Protein AF-A0A957XXS0-F1 (afdb_monomer_lite)

Secondary structure (DSSP, 8-state):
-PPPHHHHHHHHHHHTS---EEEE----SSSEEEEEEETTEEEEEEEESSPPPPPTTPPPHHHHHHHHHHHHHHT-SS--PPEEEEE--BTTBPEEEEEEPPPP----HHHHHHHHHHHHHHHTS--SSBS-SS-EEETTEEE----BS-HHHHHIIIIIIHHHHHHHHTT--

Structure (mmCIF, N/CA/C/O backbone):
data_AF-A0A957XXS0-F1
#
_entry.id   AF-A0A957XXS0-F1
#
loop_
_atom_site.group_PDB
_atom_site.id
_atom_site.type_symbol
_atom_site.label_atom_id
_atom_site.label_alt_id
_atom_site.label_comp_id
_atom_site.label_asym_id
_atom_site.label_entity_id
_atom_site.label_seq_id
_atom_site.pdbx_PDB_ins_code
_atom_site.Cartn_x
_atom_site.Cartn_y
_atom_site.Cartn_z
_atom_site.occupancy
_atom_site.B_iso_or_equiv
_atom_site.auth_seq_id
_atom_site.auth_comp_id
_atom_site.auth_asym_id
_atom_site.auth_atom_id
_atom_site.pdbx_PDB_model_num
ATOM 1 N N . MET A 1 1 ? -0.476 4.913 24.996 1.00 54.91 1 MET A N 1
ATOM 2 C CA . MET A 1 1 ? 0.118 5.938 24.110 1.00 54.91 1 MET A CA 1
ATOM 3 C C . MET A 1 1 ? -1.001 6.465 23.231 1.00 54.91 1 MET A C 1
ATOM 5 O O . MET A 1 1 ? -1.765 5.651 22.728 1.00 54.91 1 MET A O 1
ATOM 9 N N . THR A 1 2 ? -1.175 7.778 23.143 1.00 74.38 2 THR A N 1
ATOM 10 C CA . THR A 1 2 ? -2.277 8.415 22.406 1.00 74.38 2 THR A CA 1
ATOM 11 C C . THR A 1 2 ? -1.856 8.735 20.975 1.00 74.38 2 THR A C 1
ATOM 13 O O . THR A 1 2 ? -0.671 8.936 20.709 1.00 74.38 2 THR A O 1
ATOM 16 N N . LEU A 1 3 ? -2.818 8.781 20.051 1.00 86.56 3 LEU A N 1
ATOM 17 C CA . LEU A 1 3 ? -2.579 9.309 18.706 1.00 86.56 3 LEU A CA 1
ATOM 18 C C . LEU A 1 3 ? -2.082 10.764 18.802 1.00 86.56 3 LEU A C 1
ATOM 20 O O . LEU A 1 3 ? -2.476 11.473 19.736 1.00 86.56 3 LEU A O 1
ATOM 24 N N . PRO A 1 4 ? -1.263 11.243 17.849 1.00 88.25 4 PRO A N 1
ATOM 25 C CA . PRO A 1 4 ? -1.001 12.671 17.700 1.00 88.25 4 PRO A CA 1
ATOM 26 C C . PRO A 1 4 ? -2.320 13.455 17.650 1.00 88.25 4 PRO A C 1
ATOM 28 O O . PRO A 1 4 ? -3.270 13.021 16.998 1.00 88.25 4 PRO A O 1
ATOM 31 N N . SER A 1 5 ? -2.397 14.607 18.320 1.00 80.81 5 SER A N 1
ATOM 32 C CA . SER A 1 5 ? -3.653 15.366 18.451 1.00 80.81 5 SER A CA 1
ATOM 33 C C . SER A 1 5 ? -4.249 15.770 17.099 1.00 80.81 5 SER A C 1
ATOM 35 O O . SER A 1 5 ? -5.455 15.643 16.903 1.00 80.81 5 SER A O 1
ATOM 37 N N . GLY A 1 6 ? -3.409 16.171 16.138 1.00 92.44 6 GLY A N 1
ATOM 38 C CA . GLY A 1 6 ? -3.853 16.453 14.771 1.00 92.44 6 GLY A CA 1
ATOM 39 C C . GLY A 1 6 ? -4.377 15.215 14.035 1.00 92.44 6 GLY A C 1
ATOM 40 O O . GLY A 1 6 ? -5.348 15.321 13.290 1.00 92.44 6 GLY A O 1
ATOM 41 N N . LEU A 1 7 ? -3.800 14.036 14.299 1.00 95.19 7 LEU A N 1
ATOM 42 C CA . LEU A 1 7 ? -4.247 12.780 13.693 1.00 95.19 7 LEU A CA 1
ATOM 43 C C . LEU A 1 7 ? -5.621 12.358 14.220 1.00 95.19 7 LEU A C 1
ATOM 45 O O . LEU A 1 7 ? -6.462 11.922 13.444 1.00 95.19 7 LEU A O 1
ATOM 49 N N . ALA A 1 8 ? -5.868 12.495 15.526 1.00 94.56 8 ALA A N 1
ATOM 50 C CA . ALA A 1 8 ? -7.156 12.129 16.116 1.00 94.56 8 ALA A CA 1
ATOM 51 C C . ALA A 1 8 ? -8.318 12.927 15.494 1.00 94.56 8 ALA A C 1
ATOM 53 O O . ALA A 1 8 ? -9.322 12.331 15.112 1.00 94.56 8 ALA A O 1
ATOM 54 N N . ALA A 1 9 ? -8.143 14.242 15.316 1.00 94.50 9 ALA A N 1
ATOM 55 C CA . ALA A 1 9 ? -9.133 15.101 14.664 1.00 94.50 9 ALA A CA 1
ATOM 56 C C . ALA A 1 9 ? -9.325 14.751 13.177 1.00 94.50 9 ALA A C 1
ATOM 58 O O . ALA A 1 9 ? -10.452 14.699 12.690 1.00 94.50 9 ALA A O 1
ATOM 59 N N . ALA A 1 10 ? -8.234 14.465 12.456 1.00 95.69 10 ALA A N 1
ATOM 60 C CA . ALA A 1 10 ? -8.309 14.041 11.059 1.00 95.69 10 ALA A CA 1
ATOM 61 C C . ALA A 1 10 ? -9.075 12.717 10.894 1.00 95.69 10 ALA A C 1
ATOM 63 O O . ALA A 1 10 ? -9.900 12.584 9.991 1.00 95.69 10 ALA A O 1
ATOM 64 N N . LEU A 1 11 ? -8.846 11.757 11.793 1.00 95.75 11 LEU A N 1
ATOM 65 C CA . LEU A 1 11 ? -9.573 10.490 11.808 1.00 95.75 11 LEU A CA 1
ATOM 66 C C . LEU A 1 11 ? -11.041 10.669 12.182 1.00 95.75 11 LEU A C 1
ATOM 68 O O . LEU A 1 11 ? -11.880 10.009 11.587 1.00 95.75 11 LEU A O 1
ATOM 72 N N . GLU A 1 12 ? -11.372 11.551 13.124 1.00 95.19 12 GLU A N 1
ATOM 73 C CA . GLU A 1 12 ? -12.768 11.826 13.469 1.00 95.19 12 GLU A CA 1
ATOM 74 C C . GLU A 1 12 ? -13.549 12.376 12.271 1.00 95.19 12 GLU A C 1
ATOM 76 O O . GLU A 1 12 ? -14.641 11.891 11.977 1.00 95.19 12 GLU A O 1
ATOM 81 N N . MET A 1 13 ? -12.959 13.316 11.524 1.00 94.56 13 MET A N 1
ATOM 82 C CA . MET A 1 13 ? -13.555 13.823 10.285 1.00 94.56 13 MET A CA 1
ATOM 83 C C . MET A 1 13 ? -13.705 12.728 9.222 1.00 94.56 13 MET A C 1
ATOM 85 O O . MET A 1 13 ? -14.734 12.665 8.556 1.00 94.56 13 MET A O 1
ATOM 89 N N . LEU A 1 14 ? -12.696 11.862 9.065 1.00 95.31 14 LEU A N 1
ATOM 90 C CA . LEU A 1 14 ? -12.704 10.797 8.058 1.00 95.31 14 LEU A CA 1
ATOM 91 C C . LEU A 1 14 ? -13.690 9.666 8.389 1.00 95.31 14 LEU A C 1
ATOM 93 O O . LEU A 1 14 ? -14.368 9.157 7.502 1.00 95.31 14 LEU A O 1
ATOM 97 N N . LEU A 1 15 ? -13.747 9.249 9.654 1.00 93.94 15 LEU A N 1
ATOM 98 C CA . LEU A 1 15 ? -14.560 8.123 10.124 1.00 93.94 15 LEU A CA 1
ATOM 99 C C . LEU A 1 15 ? -15.983 8.550 10.518 1.00 93.94 15 LEU A C 1
ATOM 101 O O . LEU A 1 15 ? -16.830 7.696 10.771 1.00 93.94 15 LEU A O 1
ATOM 105 N N . GLY A 1 16 ? -16.249 9.858 10.605 1.00 94.31 16 GLY A N 1
ATOM 106 C CA . GLY A 1 16 ? -17.522 10.417 11.068 1.00 94.31 16 GLY A CA 1
ATOM 107 C C . GLY A 1 16 ? -17.774 10.238 12.570 1.00 94.31 16 GLY A C 1
ATOM 108 O O . GLY A 1 16 ? -18.888 10.473 13.037 1.00 94.31 16 GLY A O 1
ATOM 109 N N . ALA A 1 17 ? -16.770 9.789 13.325 1.00 93.19 17 ALA A N 1
ATOM 110 C CA . ALA A 1 17 ? -16.840 9.582 14.764 1.00 93.19 17 ALA A CA 1
ATOM 111 C C . ALA A 1 17 ? -15.437 9.546 15.389 1.00 93.19 17 ALA A C 1
ATOM 113 O O . ALA A 1 17 ? -14.492 9.073 14.750 1.00 93.19 17 ALA A O 1
ATOM 114 N N . PRO A 1 18 ? -15.289 9.969 16.656 1.00 93.88 18 PRO A N 1
ATOM 115 C CA . PRO A 1 18 ? -13.995 9.969 17.316 1.00 93.88 18 PRO A CA 1
ATOM 116 C C . PRO A 1 18 ? -13.483 8.538 17.560 1.00 93.88 18 PRO A C 1
ATOM 118 O O . PRO A 1 18 ? -14.273 7.642 17.900 1.00 93.88 18 PRO A O 1
ATOM 121 N N . PRO A 1 19 ? -12.159 8.312 17.457 1.00 95.00 19 PRO A N 1
ATOM 122 C CA . PRO A 1 19 ? -11.521 7.091 17.938 1.00 95.00 19 PRO A CA 1
ATOM 123 C C . PRO A 1 19 ? -11.865 6.810 19.409 1.00 95.00 19 PRO A C 1
ATOM 125 O O . PRO A 1 19 ? -11.703 7.674 20.269 1.00 95.00 19 PRO A O 1
ATOM 128 N N . ARG A 1 20 ? -12.312 5.589 19.711 1.00 94.62 20 ARG A N 1
ATOM 129 C CA . ARG A 1 20 ? -12.683 5.125 21.060 1.00 94.62 20 ARG A CA 1
ATOM 130 C C . ARG A 1 20 ? -11.571 4.329 21.727 1.00 94.62 20 ARG A C 1
ATOM 132 O O . ARG A 1 20 ? -11.280 4.538 22.900 1.00 94.62 20 ARG A O 1
ATOM 139 N N . GLN A 1 21 ? -10.950 3.423 20.976 1.00 94.81 21 GLN A N 1
ATOM 140 C CA . GLN A 1 21 ? -9.838 2.605 21.448 1.00 94.81 21 GLN A CA 1
ATOM 141 C C . GLN A 1 21 ? -8.712 2.631 20.425 1.00 94.81 21 GLN A C 1
ATOM 143 O O . GLN A 1 21 ? -8.942 2.510 19.224 1.00 94.81 21 GLN A O 1
ATOM 148 N N . VAL A 1 22 ? -7.485 2.790 20.917 1.00 95.56 22 VAL A N 1
ATOM 149 C CA . VAL A 1 22 ? -6.276 2.821 20.098 1.00 95.56 22 VAL A CA 1
ATOM 150 C C . VAL A 1 22 ? -5.281 1.840 20.690 1.00 95.56 22 VAL A C 1
ATOM 152 O O . VAL A 1 22 ? -4.859 1.981 21.839 1.00 95.56 22 VAL A O 1
ATOM 155 N N . GLN A 1 23 ? -4.889 0.857 19.892 1.00 95.25 23 GLN A N 1
ATOM 156 C CA . GLN A 1 23 ? -3.864 -0.111 20.242 1.00 95.25 23 GLN A CA 1
ATOM 157 C C . GLN A 1 23 ? -2.757 -0.044 19.199 1.00 95.25 23 GLN A C 1
ATOM 159 O O . GLN A 1 23 ? -2.993 -0.331 18.029 1.00 95.25 23 GLN A O 1
ATOM 164 N N . LEU A 1 24 ? -1.545 0.325 19.617 1.00 93.44 24 LEU A N 1
ATOM 165 C CA . LEU A 1 24 ? -0.384 0.241 18.735 1.00 93.44 24 LEU A CA 1
ATOM 166 C C . LEU A 1 24 ? -0.170 -1.211 18.316 1.00 93.44 24 LEU A C 1
ATOM 168 O O . LEU A 1 24 ? -0.233 -2.119 19.146 1.00 93.44 24 LEU A O 1
ATOM 172 N N . VAL A 1 25 ? 0.096 -1.410 17.033 1.00 92.31 25 VAL A N 1
ATOM 173 C CA . VAL A 1 25 ? 0.425 -2.717 16.472 1.00 92.31 25 VAL A CA 1
ATOM 174 C C . VAL A 1 25 ? 1.825 -2.652 15.883 1.00 92.31 25 VAL A C 1
ATOM 176 O O . VAL A 1 25 ? 2.219 -1.643 15.297 1.00 92.31 25 VAL A O 1
ATOM 179 N N . SER A 1 26 ? 2.602 -3.717 16.067 1.00 78.19 26 SER A N 1
ATOM 180 C CA . SER A 1 26 ? 3.865 -3.858 15.349 1.00 78.19 26 SER A CA 1
ATOM 181 C C . SER A 1 26 ? 3.560 -4.115 13.874 1.00 78.19 26 SER A C 1
ATOM 183 O O . SER A 1 26 ? 2.636 -4.862 13.549 1.00 78.19 26 SER A O 1
ATOM 185 N N . GLY A 1 27 ? 4.301 -3.478 12.965 1.00 57.94 27 GLY A N 1
ATOM 186 C CA . GLY A 1 27 ? 4.041 -3.688 11.538 1.00 57.94 27 GLY A CA 1
ATOM 187 C C . GLY A 1 27 ? 4.737 -2.767 10.541 1.00 57.94 27 GLY A C 1
ATOM 188 O O . GLY A 1 27 ? 4.454 -2.881 9.353 1.00 57.94 27 GLY A O 1
ATOM 189 N N . GLY A 1 28 ? 5.625 -1.865 10.964 1.00 61.66 28 GLY A N 1
ATOM 190 C CA . GLY A 1 28 ? 6.364 -1.020 10.028 1.00 61.66 28 GLY A CA 1
ATOM 191 C C . GLY A 1 28 ? 7.767 -0.699 10.518 1.00 61.66 28 GLY A C 1
ATOM 192 O O . GLY A 1 28 ? 7.940 -0.317 11.670 1.00 61.66 28 GLY A O 1
ATOM 193 N N . ASP A 1 29 ? 8.746 -0.806 9.619 1.00 68.94 29 ASP A N 1
ATOM 194 C CA . ASP A 1 29 ? 10.120 -0.334 9.856 1.00 68.94 29 ASP A CA 1
ATOM 195 C C . ASP A 1 29 ? 10.220 1.201 9.772 1.00 68.94 29 ASP A C 1
ATOM 197 O O . ASP A 1 29 ? 11.162 1.800 10.282 1.00 68.94 29 ASP A O 1
ATOM 201 N N . ILE A 1 30 ? 9.238 1.843 9.122 1.00 81.00 30 ILE A N 1
ATOM 202 C CA . ILE A 1 30 ? 9.235 3.285 8.812 1.00 81.00 30 ILE A CA 1
ATOM 203 C C . ILE A 1 30 ? 8.019 4.042 9.365 1.00 81.00 30 ILE A C 1
ATOM 205 O O . ILE A 1 30 ? 8.137 5.199 9.753 1.00 81.00 30 ILE A O 1
ATOM 209 N N . SER A 1 31 ? 6.844 3.411 9.426 1.00 89.69 31 SER A N 1
ATOM 210 C CA . SER A 1 31 ? 5.596 4.048 9.866 1.00 89.69 31 SER A CA 1
ATOM 211 C C . SER A 1 31 ? 5.126 3.475 11.192 1.00 89.69 31 SER A C 1
ATOM 213 O O . SER A 1 31 ? 5.269 2.281 11.450 1.00 89.69 31 SER A O 1
ATOM 215 N N . GLN A 1 32 ? 4.487 4.320 11.996 1.00 93.44 32 GLN A N 1
ATOM 216 C CA . GLN A 1 32 ? 3.721 3.867 13.152 1.00 93.44 32 GLN A CA 1
ATOM 217 C C . GLN A 1 32 ? 2.374 3.318 12.677 1.00 93.44 32 GLN A C 1
ATOM 219 O O . GLN A 1 32 ? 1.832 3.779 11.669 1.00 93.44 32 GLN A O 1
ATOM 224 N N . ALA A 1 33 ? 1.846 2.329 13.395 1.00 94.75 33 ALA A N 1
ATOM 225 C CA . ALA A 1 33 ? 0.574 1.698 13.078 1.00 94.75 33 ALA A CA 1
ATOM 226 C C . ALA A 1 33 ? -0.243 1.432 14.346 1.00 94.75 33 ALA A C 1
ATOM 228 O O . ALA A 1 33 ? 0.299 1.087 15.400 1.00 94.75 33 ALA A O 1
ATOM 229 N N . ALA A 1 34 ? -1.562 1.568 14.236 1.00 95.56 34 ALA A N 1
ATOM 230 C CA . ALA A 1 34 ? -2.499 1.258 15.301 1.00 95.56 34 ALA A CA 1
ATOM 231 C C . ALA A 1 34 ? -3.764 0.588 14.770 1.00 95.56 34 ALA A C 1
ATOM 233 O O . ALA A 1 34 ? -4.290 0.955 13.719 1.00 95.56 34 ALA A O 1
ATOM 234 N N . ARG A 1 35 ? -4.288 -0.344 15.563 1.00 96.44 35 ARG A N 1
ATOM 235 C CA . ARG A 1 35 ? -5.683 -0.765 15.515 1.00 96.44 35 ARG A CA 1
ATOM 236 C C . ARG A 1 35 ? -6.517 0.310 16.206 1.00 96.44 35 ARG A C 1
ATOM 238 O O . ARG A 1 35 ? -6.300 0.600 17.384 1.00 96.44 35 ARG A O 1
ATOM 245 N N . VAL A 1 36 ? -7.440 0.908 15.467 1.00 96.75 36 VAL A N 1
ATOM 246 C CA . VAL A 1 36 ? -8.318 1.977 15.939 1.00 96.75 36 VAL A CA 1
ATOM 247 C C . VAL A 1 36 ? -9.760 1.504 15.867 1.00 96.75 36 VAL A C 1
ATOM 249 O O . VAL A 1 36 ? -10.240 1.125 14.804 1.00 96.75 36 VAL A O 1
ATOM 252 N N . GLU A 1 37 ? -10.461 1.539 16.992 1.00 96.88 37 GLU A N 1
ATOM 253 C CA . GLU A 1 37 ? -11.906 1.326 17.036 1.00 96.88 37 GLU A CA 1
ATOM 254 C C . GLU A 1 37 ? -12.622 2.672 17.066 1.00 96.88 37 GLU A C 1
ATOM 256 O O . GLU A 1 37 ? -12.284 3.536 17.876 1.00 96.88 37 GLU A O 1
ATOM 261 N N . ALA A 1 38 ? -13.634 2.840 16.221 1.00 95.12 38 ALA A N 1
ATOM 262 C CA . ALA A 1 38 ? -14.542 3.984 16.240 1.00 95.12 38 ALA A CA 1
ATOM 263 C C . ALA A 1 38 ? -15.981 3.504 15.991 1.00 95.12 38 ALA A C 1
ATOM 265 O O . ALA A 1 38 ? -16.232 2.307 15.819 1.00 95.12 38 ALA A O 1
ATOM 266 N N . ALA A 1 39 ? -16.959 4.415 15.992 1.00 92.94 39 ALA A N 1
ATOM 267 C CA . ALA A 1 39 ? -18.286 4.027 15.519 1.00 92.94 39 ALA A CA 1
ATOM 268 C C . ALA A 1 39 ? -18.190 3.566 14.054 1.00 92.94 39 ALA A C 1
ATOM 270 O O . ALA A 1 39 ? -17.522 4.201 13.246 1.00 92.94 39 ALA A O 1
ATOM 271 N N . GLY A 1 40 ? -18.827 2.442 13.728 1.00 87.94 40 GLY A N 1
ATOM 272 C CA . GLY A 1 40 ? -18.797 1.868 12.380 1.00 87.94 40 GLY A CA 1
ATOM 273 C C . GLY A 1 40 ? -17.764 0.758 12.162 1.00 87.94 40 GLY A C 1
ATOM 274 O O . GLY A 1 40 ? -17.888 0.044 11.172 1.00 87.94 40 GLY A O 1
ATOM 275 N N . GLY A 1 41 ? -16.809 0.538 13.076 1.00 94.62 41 GLY A N 1
ATOM 276 C CA . GLY A 1 41 ? -15.945 -0.643 13.015 1.00 94.62 41 GLY A CA 1
ATOM 277 C C . GLY A 1 41 ? -14.542 -0.470 13.589 1.00 94.62 41 GLY A C 1
ATOM 278 O O . GLY A 1 41 ? -14.262 0.408 14.408 1.00 94.62 41 GLY A O 1
ATOM 279 N N . THR A 1 42 ? -13.661 -1.361 13.143 1.00 97.56 42 THR A N 1
ATOM 280 C CA . THR A 1 42 ? -12.240 -1.384 13.481 1.00 97.56 42 THR A CA 1
ATOM 281 C C . THR A 1 42 ? -11.421 -1.105 12.229 1.00 97.56 42 THR A C 1
ATOM 283 O O . THR A 1 42 ? -11.695 -1.644 11.156 1.00 97.56 42 THR A O 1
ATOM 286 N N . PHE A 1 43 ? -10.390 -0.285 12.382 1.00 97.50 43 PHE A N 1
ATOM 287 C CA . PHE A 1 43 ? -9.559 0.204 11.294 1.00 97.50 43 PHE A CA 1
ATOM 288 C C . PHE A 1 43 ? -8.085 -0.002 11.618 1.00 97.50 43 PHE A C 1
ATOM 290 O O . PHE A 1 43 ? -7.666 0.087 12.775 1.00 97.50 43 PHE A O 1
ATOM 297 N N . LEU A 1 44 ? -7.286 -0.248 10.587 1.00 97.06 44 LEU A N 1
ATOM 298 C CA . LEU A 1 44 ? -5.847 -0.062 10.660 1.00 97.06 44 LEU A CA 1
ATOM 299 C C . LEU A 1 44 ? -5.539 1.386 10.277 1.00 97.06 44 LEU A C 1
ATOM 301 O O . LEU A 1 44 ? -5.901 1.837 9.191 1.00 97.06 44 LEU A O 1
ATOM 305 N N . VAL A 1 45 ? -4.836 2.099 11.150 1.00 96.81 45 VAL A N 1
ATOM 306 C CA . VAL A 1 45 ? -4.316 3.436 10.864 1.00 96.81 45 VAL A CA 1
ATOM 307 C C . VAL A 1 45 ? -2.801 3.380 10.868 1.00 96.81 45 VAL A C 1
ATOM 309 O O . VAL A 1 45 ? -2.202 2.984 11.867 1.00 96.81 45 VAL A O 1
ATOM 312 N N . LYS A 1 46 ? -2.181 3.807 9.769 1.00 95.88 46 LYS A N 1
ATOM 313 C CA . LYS A 1 46 ? -0.734 4.017 9.675 1.00 95.88 46 LYS A CA 1
ATOM 314 C C . LYS A 1 46 ? -0.454 5.506 9.570 1.00 95.88 46 LYS A C 1
ATOM 316 O O . LYS A 1 46 ? -1.187 6.214 8.885 1.00 95.88 46 LYS A O 1
ATOM 321 N N . TRP A 1 47 ? 0.611 5.978 10.207 1.00 95.25 47 TRP A N 1
ATOM 322 C CA . TRP A 1 47 ? 1.054 7.362 10.069 1.00 95.25 47 TRP A CA 1
ATOM 323 C C . TRP A 1 47 ? 2.572 7.490 10.099 1.00 95.25 47 TRP A C 1
ATOM 325 O O . TRP A 1 47 ? 3.299 6.629 10.602 1.00 95.25 47 TRP A O 1
ATOM 335 N N . HIS A 1 48 ? 3.051 8.593 9.536 1.00 93.44 48 HIS A N 1
ATOM 336 C CA . HIS A 1 48 ? 4.467 8.914 9.460 1.00 93.44 48 HIS A CA 1
ATOM 337 C C . HIS A 1 48 ? 4.657 10.409 9.738 1.00 93.44 48 HIS A C 1
ATOM 339 O O . HIS A 1 48 ? 4.101 11.248 9.035 1.00 93.44 48 HIS A O 1
ATOM 345 N N . ALA A 1 49 ? 5.441 10.752 10.767 1.00 90.44 49 ALA A N 1
ATOM 346 C CA . ALA A 1 49 ? 5.656 12.150 11.164 1.00 90.44 49 ALA A CA 1
ATOM 347 C C . ALA A 1 49 ? 6.462 12.938 10.118 1.00 90.44 49 ALA A C 1
ATOM 349 O O . ALA A 1 49 ? 6.145 14.084 9.817 1.00 90.44 49 ALA A O 1
ATOM 350 N N . HIS A 1 50 ? 7.478 12.296 9.536 1.00 89.25 50 HIS A N 1
ATOM 351 C CA . HIS A 1 50 ? 8.363 12.899 8.534 1.00 89.25 50 HIS A CA 1
ATOM 352 C C . HIS A 1 50 ? 8.460 12.025 7.275 1.00 89.25 50 HIS A C 1
ATOM 354 O O . HIS A 1 50 ? 9.501 11.405 7.057 1.00 89.25 50 HIS A O 1
ATOM 360 N N . PRO A 1 51 ? 7.366 11.862 6.505 1.00 89.00 51 PRO A N 1
ATOM 361 C CA . PRO A 1 51 ? 7.395 11.016 5.315 1.00 89.00 51 PRO A CA 1
ATOM 362 C C . PRO A 1 51 ? 8.410 11.564 4.296 1.00 89.00 51 PRO A C 1
ATOM 364 O O . PRO A 1 51 ? 8.718 12.762 4.324 1.00 89.00 51 PRO A O 1
ATOM 367 N N . PRO A 1 52 ? 8.926 10.728 3.375 1.00 88.38 52 PRO A N 1
ATOM 368 C CA . PRO A 1 52 ? 9.758 11.209 2.281 1.00 88.38 52 PRO A CA 1
ATOM 369 C C . PRO A 1 52 ? 9.053 12.343 1.533 1.00 88.38 52 PRO A C 1
ATOM 371 O O . PRO A 1 52 ? 7.896 12.203 1.137 1.00 88.38 52 PRO A O 1
ATOM 374 N N . ARG A 1 53 ? 9.748 13.465 1.324 1.00 87.12 53 ARG A N 1
ATOM 375 C CA . ARG A 1 53 ? 9.196 14.572 0.540 1.00 87.12 53 ARG A CA 1
ATOM 376 C C . ARG A 1 53 ? 9.041 14.115 -0.918 1.00 87.12 53 ARG A C 1
ATOM 378 O O . ARG A 1 53 ? 10.052 13.729 -1.512 1.00 87.12 53 ARG A O 1
ATOM 385 N N . PRO A 1 54 ? 7.832 14.158 -1.504 1.00 88.06 54 PRO A N 1
ATOM 386 C CA . PRO A 1 54 ? 7.650 13.790 -2.899 1.00 88.06 54 PRO A CA 1
ATOM 387 C C . PRO A 1 54 ? 8.387 14.777 -3.808 1.00 88.06 54 PRO A C 1
ATOM 389 O O . PRO A 1 54 ? 8.437 15.984 -3.545 1.00 88.06 54 PRO A O 1
ATOM 392 N N . ALA A 1 55 ? 8.977 14.255 -4.883 1.00 89.44 55 ALA A N 1
ATOM 393 C CA . ALA A 1 55 ? 9.451 15.092 -5.977 1.00 89.44 55 ALA A CA 1
ATOM 394 C C . ALA A 1 55 ? 8.246 15.758 -6.679 1.00 89.44 55 ALA A C 1
ATOM 396 O O . ALA A 1 55 ? 7.127 15.252 -6.575 1.00 89.44 55 ALA A O 1
ATOM 397 N N . PRO A 1 56 ? 8.430 16.883 -7.394 1.00 91.81 56 PRO A N 1
ATOM 398 C CA . PRO A 1 56 ? 7.343 17.500 -8.150 1.00 91.81 56 PRO A CA 1
ATOM 399 C C . PRO A 1 56 ? 6.633 16.482 -9.055 1.00 91.81 56 PRO A C 1
ATOM 401 O O . PRO A 1 56 ? 7.282 15.768 -9.816 1.00 91.81 56 PRO A O 1
ATOM 404 N N . GLY A 1 57 ? 5.305 16.401 -8.943 1.00 89.06 57 GLY A N 1
ATOM 405 C CA . GLY A 1 57 ? 4.477 15.454 -9.699 1.00 89.06 57 GLY A CA 1
ATOM 406 C C . GLY A 1 57 ? 4.404 14.031 -9.129 1.00 89.06 57 GLY A C 1
ATOM 407 O O . GLY A 1 57 ? 3.669 13.214 -9.674 1.00 89.06 57 GLY A O 1
ATOM 408 N N . TRP A 1 58 ? 5.117 13.717 -8.042 1.00 94.88 58 TRP A N 1
ATOM 409 C CA . TRP A 1 58 ? 4.990 12.429 -7.357 1.00 94.88 58 TRP A CA 1
ATOM 410 C C . TRP A 1 58 ? 3.864 12.481 -6.319 1.00 94.88 58 TRP A C 1
ATOM 412 O O . TRP A 1 58 ? 3.749 13.488 -5.614 1.00 94.88 58 TRP A O 1
ATOM 422 N N . PRO A 1 59 ? 3.059 11.412 -6.187 1.00 96.06 59 PRO A N 1
ATOM 423 C CA . PRO A 1 59 ? 2.087 11.318 -5.105 1.00 96.06 59 PRO A CA 1
ATOM 424 C C . PRO A 1 59 ? 2.793 11.238 -3.749 1.00 96.06 59 PRO A C 1
ATOM 426 O O . PRO A 1 59 ? 3.938 10.782 -3.655 1.00 96.06 59 PRO A O 1
ATOM 429 N N . GLY A 1 60 ? 2.093 11.632 -2.686 1.00 95.75 60 GLY A N 1
ATOM 430 C CA . GLY A 1 60 ? 2.560 11.384 -1.322 1.00 95.75 60 GLY A CA 1
ATOM 431 C C . GLY A 1 60 ? 2.662 9.884 -1.014 1.00 95.75 60 GLY A C 1
ATOM 432 O O . GLY A 1 60 ? 2.077 9.043 -1.698 1.00 95.75 60 GLY A O 1
ATOM 433 N N . MET A 1 61 ? 3.405 9.515 0.035 1.00 95.25 61 MET A N 1
ATOM 434 C CA . MET A 1 61 ? 3.644 8.104 0.389 1.00 95.25 61 MET A CA 1
ATOM 435 C C . MET A 1 61 ? 2.339 7.317 0.592 1.00 95.25 61 MET A C 1
ATOM 437 O O . MET A 1 61 ? 2.192 6.214 0.065 1.00 95.25 61 MET A O 1
ATOM 441 N N . PHE A 1 62 ? 1.390 7.879 1.345 1.00 96.56 62 PHE A N 1
ATOM 442 C CA . PHE A 1 62 ? 0.118 7.214 1.635 1.00 96.56 62 PHE A CA 1
ATOM 443 C C . PHE A 1 62 ? -0.901 7.342 0.504 1.00 96.56 62 PHE A C 1
ATOM 445 O O . PHE A 1 62 ? -1.709 6.434 0.325 1.00 96.56 62 PHE A O 1
ATOM 452 N N . GLU A 1 63 ? -0.818 8.396 -0.308 1.00 97.44 63 GLU A N 1
ATOM 453 C CA . GLU A 1 63 ? -1.544 8.468 -1.576 1.00 97.44 63 GLU A CA 1
ATOM 454 C C . GLU A 1 63 ? -1.110 7.333 -2.519 1.00 97.44 63 GLU A C 1
ATOM 456 O O . GLU A 1 63 ? -1.951 6.624 -3.071 1.00 97.44 63 GLU A O 1
ATOM 461 N N . ALA A 1 64 ? 0.200 7.117 -2.673 1.00 97.62 64 ALA A N 1
ATOM 462 C CA . ALA A 1 64 ? 0.748 6.045 -3.497 1.00 97.62 64 ALA A CA 1
ATOM 463 C C . ALA A 1 64 ? 0.335 4.655 -2.981 1.00 97.62 64 ALA A C 1
ATOM 465 O O . ALA A 1 64 ? -0.031 3.783 -3.770 1.00 97.62 64 ALA A O 1
ATOM 466 N N . GLU A 1 65 ? 0.352 4.448 -1.659 1.00 97.38 65 GLU A N 1
ATOM 467 C CA . GLU A 1 65 ? -0.140 3.210 -1.041 1.00 97.38 65 GLU A CA 1
ATOM 468 C C . GLU A 1 65 ? -1.640 3.008 -1.306 1.00 97.38 65 GLU A C 1
ATOM 470 O O . GLU A 1 65 ? -2.047 1.922 -1.719 1.00 97.38 65 GLU A O 1
ATOM 475 N N . ALA A 1 66 ? -2.456 4.055 -1.147 1.00 98.38 66 ALA A N 1
ATOM 476 C CA . ALA A 1 66 ? -3.888 3.999 -1.416 1.00 98.38 66 ALA A CA 1
ATOM 477 C C . ALA A 1 66 ? -4.191 3.624 -2.875 1.00 98.38 66 ALA A C 1
ATOM 479 O O . ALA A 1 66 ? -4.993 2.720 -3.121 1.00 98.38 66 ALA A O 1
ATOM 480 N N . ARG A 1 67 ? -3.513 4.261 -3.840 1.00 98.25 67 ARG A N 1
ATOM 481 C CA . ARG A 1 67 ? -3.647 3.947 -5.272 1.00 98.25 67 ARG A CA 1
ATOM 482 C C . ARG A 1 67 ? -3.230 2.506 -5.577 1.00 98.25 67 ARG A C 1
ATOM 484 O O . ARG A 1 67 ? -3.942 1.799 -6.287 1.00 98.25 67 ARG A O 1
ATOM 491 N N . GLY A 1 68 ? -2.123 2.038 -4.997 1.00 97.88 68 GLY A N 1
ATOM 492 C CA . GLY A 1 68 ? -1.660 0.656 -5.145 1.00 97.88 68 GLY A CA 1
ATOM 493 C C . GLY A 1 68 ? -2.653 -0.374 -4.596 1.00 97.88 68 GLY A C 1
ATOM 494 O O . GLY A 1 68 ? -2.949 -1.365 -5.264 1.00 97.88 68 GLY A O 1
ATOM 495 N N . LEU A 1 69 ? -3.222 -0.126 -3.411 1.00 98.44 69 LEU A N 1
ATOM 496 C CA . LEU A 1 69 ? -4.256 -0.981 -2.817 1.00 98.44 69 LEU A CA 1
ATOM 497 C C . LEU A 1 69 ? -5.529 -1.008 -3.672 1.00 98.44 69 LEU A C 1
ATOM 499 O O . LEU A 1 69 ? -6.076 -2.081 -3.919 1.00 98.44 69 LEU A O 1
ATOM 503 N N . GLN A 1 70 ? -5.978 0.140 -4.180 1.00 97.94 70 GLN A N 1
ATOM 504 C CA . GLN A 1 70 ? -7.128 0.212 -5.086 1.00 97.94 70 GLN A CA 1
ATOM 505 C C . GLN A 1 70 ? -6.880 -0.563 -6.388 1.00 97.94 70 GLN A C 1
ATOM 507 O O . GLN A 1 70 ? -7.750 -1.320 -6.826 1.00 97.94 70 GLN A O 1
ATOM 512 N N . LEU A 1 71 ? -5.682 -0.444 -6.971 1.00 97.25 71 LEU A N 1
ATOM 513 C CA . LEU A 1 71 ? -5.301 -1.194 -8.166 1.00 97.25 71 LEU A CA 1
ATOM 514 C C . LEU A 1 71 ? -5.316 -2.707 -7.909 1.00 97.25 71 LEU A C 1
ATOM 516 O O . LEU A 1 71 ? -5.931 -3.450 -8.673 1.00 97.25 71 LEU A O 1
ATOM 520 N N . LEU A 1 72 ? -4.720 -3.171 -6.808 1.00 98.19 72 LEU A N 1
ATOM 521 C CA . LEU A 1 72 ? -4.751 -4.585 -6.418 1.00 98.19 72 LEU A CA 1
ATOM 522 C C . LEU A 1 72 ? -6.181 -5.089 -6.176 1.00 98.19 72 LEU A C 1
ATOM 524 O O . LEU A 1 72 ? -6.537 -6.181 -6.620 1.00 98.19 72 LEU A O 1
ATOM 528 N N . ALA A 1 73 ? -7.016 -4.294 -5.503 1.00 98.06 73 ALA A N 1
ATOM 529 C CA . ALA A 1 73 ? -8.410 -4.638 -5.238 1.00 98.06 73 ALA A CA 1
ATOM 530 C C . ALA A 1 73 ? -9.226 -4.774 -6.534 1.00 98.06 73 ALA A C 1
ATOM 532 O O . ALA A 1 73 ? -10.083 -5.656 -6.632 1.00 98.06 73 ALA A O 1
ATOM 533 N N . SER A 1 74 ? -8.935 -3.953 -7.551 1.00 96.88 74 SER A N 1
ATOM 534 C CA . SER A 1 74 ? -9.635 -3.983 -8.842 1.00 96.88 74 SER A CA 1
ATOM 535 C C . SER A 1 74 ? -9.511 -5.324 -9.579 1.00 96.88 74 SER A C 1
ATOM 537 O O . SER A 1 74 ? -10.442 -5.719 -10.282 1.00 96.88 74 SER A O 1
ATOM 539 N N . ALA A 1 75 ? -8.418 -6.063 -9.351 1.00 97.50 75 ALA A N 1
ATOM 540 C CA . ALA A 1 75 ? -8.192 -7.385 -9.931 1.00 97.50 75 ALA A CA 1
ATOM 541 C C . ALA A 1 75 ? -9.115 -8.466 -9.337 1.00 97.50 75 ALA A C 1
ATOM 543 O O . ALA A 1 75 ? -9.329 -9.508 -9.954 1.00 97.50 75 ALA A O 1
ATOM 544 N N . LYS A 1 76 ? -9.680 -8.240 -8.139 1.00 97.44 76 LYS A N 1
ATOM 545 C CA . LYS A 1 76 ? -10.602 -9.168 -7.452 1.00 97.44 76 LYS A CA 1
ATOM 546 C C . LYS A 1 76 ? -10.041 -10.593 -7.293 1.00 97.44 76 LYS A C 1
ATOM 548 O O . LYS A 1 76 ? -10.782 -11.572 -7.364 1.00 97.44 76 LYS A O 1
ATOM 553 N N . THR A 1 77 ? -8.731 -10.721 -7.075 1.00 98.06 77 THR A N 1
ATOM 554 C CA . THR A 1 77 ? -8.025 -12.019 -7.036 1.00 98.06 77 THR A CA 1
ATOM 555 C C . THR A 1 77 ? -7.508 -12.421 -5.659 1.00 98.06 77 THR A C 1
ATOM 557 O O . THR A 1 77 ? -7.450 -13.611 -5.346 1.00 98.06 77 THR A O 1
ATOM 560 N N . VAL A 1 78 ? -7.137 -11.450 -4.828 1.00 96.75 78 VAL A N 1
ATOM 561 C CA . VAL A 1 78 ? -6.658 -11.641 -3.454 1.00 96.75 78 VAL A CA 1
ATOM 562 C C . VAL A 1 78 ? -7.418 -10.709 -2.516 1.00 96.75 78 VAL A C 1
ATOM 564 O O . VAL A 1 78 ? -7.975 -9.701 -2.952 1.00 96.75 78 VAL A O 1
ATOM 567 N N . ARG A 1 79 ? -7.468 -11.037 -1.218 1.00 96.06 79 ARG A N 1
ATOM 568 C CA . ARG A 1 79 ? -8.040 -10.122 -0.223 1.00 96.06 79 ARG A CA 1
ATOM 569 C C . ARG A 1 79 ? -7.101 -8.928 -0.053 1.00 96.06 79 ARG A C 1
ATOM 571 O O . ARG A 1 79 ? -5.940 -9.107 0.296 1.00 96.06 79 ARG A O 1
ATOM 578 N N . VAL A 1 80 ? -7.633 -7.733 -0.281 1.00 98.00 80 VAL A N 1
ATOM 579 C CA . VAL A 1 80 ? -6.953 -6.445 -0.112 1.00 98.00 80 VAL A CA 1
ATOM 580 C C . VAL A 1 80 ? -7.798 -5.605 0.850 1.00 98.00 80 VAL A C 1
ATOM 582 O O . VAL A 1 80 ? -9.023 -5.630 0.702 1.00 98.00 80 VAL A O 1
ATOM 585 N N . PRO A 1 81 ? -7.207 -4.913 1.841 1.00 97.81 81 PRO A N 1
ATOM 586 C CA . PRO A 1 81 ? -7.970 -4.050 2.738 1.00 97.81 81 PRO A CA 1
ATOM 587 C C . PRO A 1 81 ? -8.580 -2.876 1.968 1.00 97.81 81 PRO A C 1
ATOM 589 O O . PRO A 1 81 ? -7.907 -2.239 1.153 1.00 97.81 81 PRO A O 1
ATOM 592 N N . ALA A 1 82 ? -9.848 -2.570 2.240 1.00 97.94 82 ALA A N 1
ATOM 593 C CA . ALA A 1 82 ? -10.472 -1.368 1.696 1.00 97.94 82 ALA A CA 1
ATOM 594 C C . ALA A 1 82 ? -9.804 -0.107 2.269 1.00 97.94 82 ALA A C 1
ATOM 596 O O . ALA A 1 82 ? -9.619 0.011 3.480 1.00 97.94 82 ALA A O 1
ATOM 597 N N . VAL A 1 83 ? -9.458 0.851 1.407 1.00 98.25 83 VAL A N 1
ATOM 598 C CA . VAL A 1 83 ? -8.933 2.156 1.830 1.00 98.25 83 VAL A CA 1
ATOM 599 C C . VAL A 1 83 ? -10.105 3.063 2.182 1.00 98.25 83 VAL A C 1
ATOM 601 O O . VAL A 1 83 ? -10.976 3.284 1.343 1.00 98.25 83 VAL A O 1
ATOM 604 N N . LEU A 1 84 ? -10.116 3.597 3.403 1.00 97.44 84 LEU A N 1
ATOM 605 C CA . LEU A 1 84 ? -11.125 4.565 3.835 1.00 97.44 84 LEU A CA 1
ATOM 606 C C . LEU A 1 84 ? -10.719 5.983 3.447 1.00 97.44 84 LEU A C 1
ATOM 608 O O . LEU A 1 84 ? -11.547 6.777 3.017 1.00 97.44 84 LEU A O 1
ATOM 612 N N . GLY A 1 85 ? -9.433 6.290 3.584 1.00 97.88 85 GLY A N 1
ATOM 613 C CA . GLY A 1 85 ? -8.872 7.574 3.199 1.00 97.88 85 GLY A CA 1
ATOM 614 C C . GLY A 1 85 ? -7.434 7.726 3.663 1.00 97.88 85 GLY A C 1
ATOM 615 O O . GLY A 1 85 ? -6.905 6.902 4.411 1.00 97.88 85 GLY A O 1
ATOM 616 N N . PHE A 1 86 ? -6.802 8.796 3.210 1.00 97.81 86 PHE A N 1
ATOM 617 C CA . PHE A 1 86 ? -5.453 9.183 3.592 1.00 97.81 86 PHE A CA 1
ATOM 618 C C . PHE A 1 86 ? -5.379 10.705 3.712 1.00 97.81 86 PHE A C 1
ATOM 620 O O . PHE A 1 86 ? -6.263 11.417 3.233 1.00 97.81 86 PHE A O 1
ATOM 627 N N . GLY A 1 87 ? -4.328 11.198 4.356 1.00 95.88 87 GLY A N 1
ATOM 628 C CA . GLY A 1 87 ? -4.056 12.624 4.474 1.00 95.88 87 GLY A CA 1
ATOM 629 C C . GLY A 1 87 ? -2.567 12.918 4.381 1.00 95.88 87 GLY A C 1
ATOM 630 O O . GLY A 1 87 ? -1.740 12.147 4.871 1.00 95.88 87 GLY A O 1
ATOM 631 N N . GLU A 1 88 ? -2.243 14.048 3.761 1.00 94.56 88 GLU A N 1
ATOM 632 C CA . GLU A 1 88 ? -0.897 14.622 3.750 1.00 94.56 88 GLU A CA 1
ATOM 633 C C . GLU A 1 88 ? -0.613 15.383 5.058 1.00 94.56 88 GLU A C 1
ATOM 635 O O . GLU A 1 88 ? -1.553 15.718 5.790 1.00 94.56 88 GLU A O 1
ATOM 640 N N . PRO A 1 89 ? 0.661 15.678 5.388 1.00 92.62 89 PRO A N 1
ATOM 641 C CA . PRO A 1 89 ? 0.988 16.458 6.576 1.00 92.62 89 PRO A CA 1
ATOM 642 C C . PRO A 1 89 ? 0.309 17.832 6.540 1.00 92.62 89 PRO A C 1
ATOM 644 O O . PRO A 1 89 ? 0.525 18.618 5.616 1.00 92.62 89 PRO A O 1
ATOM 647 N N . ALA A 1 90 ? -0.490 18.136 7.561 1.00 89.94 90 ALA A N 1
ATOM 648 C CA . ALA A 1 90 ? -1.239 19.385 7.652 1.00 89.94 90 ALA A CA 1
ATOM 649 C C . ALA A 1 90 ? -1.340 19.852 9.108 1.00 89.94 90 ALA A C 1
ATOM 651 O O . ALA A 1 90 ? -1.865 19.145 9.971 1.00 89.94 90 ALA A O 1
ATOM 652 N N . GLY A 1 91 ? -0.838 21.060 9.391 1.00 88.88 91 GLY A N 1
ATOM 653 C CA . GLY A 1 91 ? -0.771 21.597 10.752 1.00 88.88 91 GLY A CA 1
ATOM 654 C C . GLY A 1 91 ? -0.032 20.643 11.696 1.00 88.88 91 GLY A C 1
ATOM 655 O O . GLY A 1 91 ? 1.128 20.316 11.467 1.00 88.88 91 GLY A O 1
ATOM 656 N N . ASN A 1 92 ? -0.730 20.167 12.731 1.00 89.50 92 ASN A N 1
ATOM 657 C CA . ASN A 1 92 ? -0.200 19.206 13.709 1.00 89.50 92 ASN A CA 1
ATOM 658 C C . ASN A 1 92 ? -0.530 17.737 13.373 1.00 89.50 92 ASN A C 1
ATOM 660 O O . ASN A 1 92 ? -0.307 16.854 14.205 1.00 89.50 92 ASN A O 1
ATOM 664 N N . SER A 1 93 ? -1.112 17.458 12.202 1.00 93.69 93 SER A N 1
ATOM 665 C CA . SER A 1 93 ? -1.385 16.093 11.750 1.00 93.69 93 SER A CA 1
ATOM 666 C C . SER A 1 93 ? -0.211 15.551 10.928 1.00 93.69 93 SER A C 1
ATOM 668 O O . SER A 1 93 ? 0.200 16.206 9.965 1.00 93.69 93 SER A O 1
ATOM 670 N N . PRO A 1 94 ? 0.313 14.352 11.248 1.00 95.38 94 PRO A N 1
ATOM 671 C CA . PRO A 1 94 ? 1.226 13.639 10.361 1.00 95.38 94 PRO A CA 1
ATOM 672 C C . PRO A 1 94 ? 0.500 13.195 9.083 1.00 95.38 94 PRO A C 1
ATOM 674 O O . PRO A 1 94 ? -0.734 13.194 9.031 1.00 95.38 94 PRO A O 1
ATOM 677 N N . ALA A 1 95 ? 1.265 12.743 8.086 1.00 95.56 95 ALA A N 1
ATOM 678 C CA . ALA A 1 95 ? 0.678 11.990 6.984 1.00 95.56 95 ALA A CA 1
ATOM 679 C C . ALA A 1 95 ? 0.115 10.667 7.511 1.00 95.56 95 ALA A C 1
ATOM 681 O O . ALA A 1 95 ? 0.727 10.051 8.395 1.00 95.56 95 ALA A O 1
ATOM 682 N N . PHE A 1 96 ? -1.010 10.211 6.967 1.00 96.69 96 PHE A N 1
ATOM 683 C CA . PHE A 1 96 ? -1.644 8.972 7.407 1.00 96.69 96 PHE A CA 1
ATOM 684 C C . PHE A 1 96 ? -2.442 8.273 6.308 1.00 96.69 96 PHE A C 1
ATOM 686 O O . PHE A 1 96 ? -2.831 8.888 5.320 1.00 96.69 96 PHE A O 1
ATOM 693 N N . ILE A 1 97 ? -2.741 6.996 6.536 1.00 97.94 97 ILE A N 1
ATOM 694 C CA . ILE A 1 97 ? -3.758 6.219 5.823 1.00 97.94 97 ILE A CA 1
ATOM 695 C C . ILE A 1 97 ? -4.605 5.455 6.842 1.00 97.94 97 ILE A C 1
ATOM 697 O O . ILE A 1 97 ? -4.074 4.883 7.797 1.00 97.94 97 ILE A O 1
ATOM 701 N N . ALA A 1 98 ? -5.918 5.450 6.635 1.00 97.75 98 ALA A N 1
ATOM 702 C CA . ALA A 1 98 ? -6.869 4.614 7.351 1.00 97.75 98 ALA A CA 1
ATOM 703 C C . ALA A 1 98 ? -7.458 3.581 6.383 1.00 97.75 98 ALA A C 1
ATOM 705 O O . ALA A 1 98 ? -7.909 3.913 5.283 1.00 97.75 98 ALA A O 1
ATOM 706 N N . MET A 1 99 ? -7.445 2.319 6.794 1.00 97.94 99 MET A N 1
ATOM 707 C CA . MET A 1 99 ? -7.929 1.198 5.997 1.00 97.94 99 MET A CA 1
ATOM 708 C C . MET A 1 99 ? -8.661 0.178 6.864 1.00 97.94 99 MET A C 1
ATOM 710 O O . MET A 1 99 ? -8.603 0.211 8.095 1.00 97.94 99 MET A O 1
ATOM 714 N N . GLU A 1 100 ? -9.377 -0.720 6.204 1.00 97.81 100 GLU A N 1
ATOM 715 C CA . GLU A 1 100 ? -10.058 -1.846 6.823 1.00 97.81 100 GLU A CA 1
ATOM 716 C C . GLU A 1 100 ? -9.110 -2.633 7.742 1.00 97.81 100 GLU A C 1
ATOM 718 O O . GLU A 1 100 ? -7.999 -2.998 7.346 1.00 97.81 100 GLU A O 1
ATOM 723 N N . TRP A 1 101 ? -9.564 -2.934 8.961 1.00 97.38 101 TRP A N 1
ATOM 724 C CA . TRP A 1 101 ? -8.898 -3.925 9.798 1.00 97.38 101 TRP A CA 1
ATOM 725 C C . TRP A 1 101 ? -9.221 -5.335 9.299 1.00 97.38 101 TRP A C 1
ATOM 727 O O . TRP A 1 101 ? -10.383 -5.741 9.271 1.00 97.38 101 TRP A O 1
ATOM 737 N N . ILE A 1 102 ? -8.192 -6.101 8.937 1.00 95.50 102 ILE A N 1
ATOM 738 C CA . ILE A 1 102 ? -8.342 -7.515 8.587 1.00 95.50 102 ILE A CA 1
ATOM 739 C C . ILE A 1 102 ? -7.964 -8.349 9.806 1.00 95.50 102 ILE A C 1
ATOM 741 O O . ILE A 1 102 ? -6.814 -8.327 10.245 1.00 95.50 102 ILE A O 1
ATOM 745 N N . GLU A 1 103 ? -8.920 -9.123 10.320 1.00 94.44 103 GLU A N 1
ATOM 746 C CA . GLU A 1 103 ? -8.633 -10.076 11.388 1.00 94.44 103 GLU A CA 1
ATOM 747 C C . GLU A 1 103 ? -7.664 -11.153 10.908 1.00 94.44 103 GLU A C 1
ATOM 749 O O . GLU A 1 103 ? -7.831 -11.748 9.835 1.00 94.44 103 GLU A O 1
ATOM 754 N N . ARG A 1 104 ? -6.634 -11.417 11.717 1.00 90.50 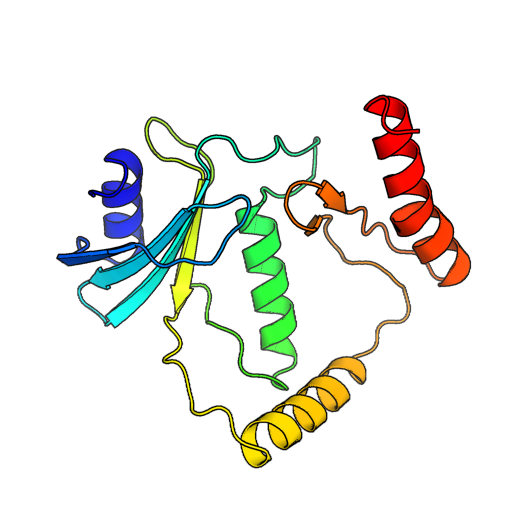104 ARG A N 1
ATOM 755 C CA . ARG A 1 104 ? -5.636 -12.431 11.387 1.00 90.50 104 ARG A CA 1
ATOM 756 C C . ARG A 1 104 ? -6.304 -13.806 11.355 1.00 90.50 104 ARG A C 1
ATOM 758 O O . ARG A 1 104 ? -6.835 -14.279 12.355 1.00 90.50 104 ARG A O 1
ATOM 765 N N . GLY A 1 105 ? -6.248 -14.445 10.189 1.00 88.62 105 GLY A N 1
ATOM 766 C CA . GLY A 1 105 ? -6.680 -15.828 10.013 1.00 88.62 105 GLY A CA 1
ATOM 767 C C . GLY A 1 105 ? -5.686 -16.838 10.593 1.00 88.62 105 GLY A C 1
ATOM 768 O O . GLY A 1 105 ? -4.638 -16.484 11.132 1.00 88.62 105 GLY A O 1
ATOM 769 N N . THR A 1 106 ? -6.004 -18.122 10.454 1.00 89.25 106 THR A N 1
ATOM 770 C CA . THR A 1 106 ? -5.105 -19.207 10.857 1.00 89.25 106 THR A CA 1
ATOM 771 C C . THR A 1 106 ? -4.069 -19.512 9.779 1.00 89.25 106 THR A C 1
ATOM 773 O O . THR A 1 106 ? -4.390 -19.649 8.592 1.00 89.25 106 THR A O 1
ATOM 776 N N . ASP A 1 107 ? -2.823 -19.692 10.212 1.00 91.44 107 ASP A N 1
ATOM 777 C CA . ASP A 1 107 ? -1.728 -20.125 9.350 1.00 91.44 107 ASP A CA 1
ATOM 778 C C . ASP A 1 107 ? -1.940 -21.610 9.000 1.00 91.44 107 ASP A C 1
ATOM 780 O O . ASP A 1 107 ? -1.671 -22.511 9.792 1.00 91.44 107 ASP A O 1
ATOM 784 N N . SER A 1 108 ? -2.510 -21.873 7.819 1.00 95.75 108 SER A N 1
ATOM 785 C CA . SER A 1 108 ? -2.871 -23.221 7.367 1.00 95.75 108 SER A CA 1
ATOM 786 C C . SER A 1 108 ? -2.434 -23.481 5.928 1.00 95.75 108 SER A C 1
ATOM 788 O O . SER A 1 108 ? -2.398 -22.575 5.093 1.00 95.75 108 SER A O 1
ATOM 790 N N . GLN A 1 109 ? -2.178 -24.751 5.594 1.00 96.69 109 GLN A N 1
ATOM 791 C CA . GLN A 1 109 ? -1.856 -25.160 4.219 1.00 96.69 109 GLN A CA 1
ATOM 792 C C . GLN A 1 109 ? -2.958 -24.763 3.226 1.00 96.69 109 GLN A C 1
ATOM 794 O O . GLN A 1 109 ? -2.672 -24.364 2.099 1.00 96.69 109 GLN A O 1
ATOM 799 N N . ARG A 1 110 ? -4.226 -24.812 3.658 1.00 96.25 110 ARG A N 1
ATOM 800 C CA . ARG A 1 110 ? -5.367 -24.369 2.851 1.00 96.25 110 ARG A CA 1
ATOM 801 C C . ARG A 1 110 ? -5.303 -22.869 2.556 1.00 96.25 110 ARG A C 1
ATOM 803 O O . ARG A 1 110 ? -5.534 -22.485 1.411 1.00 96.25 110 ARG A O 1
ATOM 810 N N . ALA A 1 111 ? -4.985 -22.040 3.553 1.00 94.94 111 ALA A N 1
ATOM 811 C CA . ALA A 1 111 ? -4.826 -20.598 3.371 1.00 94.94 111 ALA A CA 1
ATOM 812 C C . ALA A 1 111 ? -3.651 -20.275 2.433 1.00 94.94 111 ALA A C 1
ATOM 814 O O . ALA A 1 111 ? -3.819 -19.499 1.494 1.00 94.94 111 ALA A O 1
ATOM 815 N N . ALA A 1 112 ? -2.505 -20.941 2.607 1.00 96.38 112 ALA A N 1
ATOM 816 C CA . ALA A 1 112 ? -1.345 -20.783 1.728 1.00 96.38 112 ALA A CA 1
ATOM 817 C C . ALA A 1 112 ? -1.659 -21.174 0.272 1.00 96.38 112 ALA A C 1
ATOM 819 O O . ALA A 1 112 ? -1.349 -20.432 -0.660 1.00 96.38 112 ALA A O 1
ATOM 820 N N . ALA A 1 113 ? -2.343 -22.304 0.063 1.00 97.62 113 ALA A N 1
ATOM 821 C CA . ALA A 1 113 ? -2.762 -22.740 -1.268 1.00 97.62 113 ALA A CA 1
ATOM 822 C C . ALA A 1 113 ? -3.772 -21.773 -1.913 1.00 97.62 113 ALA A C 1
ATOM 824 O O . ALA A 1 113 ? -3.709 -21.529 -3.119 1.00 97.62 113 ALA A O 1
ATOM 825 N N . ALA A 1 114 ? -4.698 -21.211 -1.130 1.00 96.38 114 ALA A N 1
ATOM 826 C CA . ALA A 1 114 ? -5.638 -20.200 -1.610 1.00 96.38 114 ALA A CA 1
ATOM 827 C C . ALA A 1 114 ? -4.918 -18.904 -2.016 1.00 96.38 114 ALA A C 1
ATOM 829 O O . ALA A 1 114 ? -5.177 -18.388 -3.103 1.00 96.38 114 ALA A O 1
ATOM 830 N N . LEU A 1 115 ? -3.967 -18.431 -1.202 1.00 96.62 115 LEU A N 1
ATOM 831 C CA . LEU A 1 115 ? -3.139 -17.269 -1.526 1.00 96.62 115 LEU A CA 1
ATOM 832 C C . LEU A 1 115 ? -2.335 -17.499 -2.809 1.00 96.62 115 LEU A C 1
ATOM 834 O O . LEU A 1 115 ? -2.362 -16.651 -3.694 1.00 96.62 115 LEU A O 1
ATOM 838 N N . GLY A 1 116 ? -1.689 -18.659 -2.962 1.00 98.12 116 GLY A N 1
ATOM 839 C CA . GLY A 1 116 ? -0.940 -18.994 -4.176 1.00 98.12 116 GLY A CA 1
ATOM 840 C C . GLY A 1 116 ? -1.806 -18.964 -5.441 1.00 98.12 116 GLY A C 1
ATOM 841 O O . GLY A 1 116 ? -1.408 -18.391 -6.455 1.00 98.12 116 GLY A O 1
ATOM 842 N N . LYS A 1 117 ? -3.030 -19.508 -5.378 1.00 98.50 117 LYS A N 1
ATOM 843 C CA . LYS A 1 117 ? -3.998 -19.436 -6.489 1.00 98.50 117 LYS A CA 1
ATOM 844 C C . LYS A 1 117 ? -4.420 -17.996 -6.792 1.00 98.50 117 LYS A C 1
ATOM 846 O O . LYS A 1 117 ? -4.493 -17.630 -7.965 1.00 98.50 117 LYS A O 1
ATOM 851 N N . GLY A 1 118 ? -4.670 -17.197 -5.755 1.00 98.44 118 GLY A N 1
ATOM 852 C CA . GLY A 1 118 ? -5.021 -15.782 -5.884 1.00 98.44 118 GLY A CA 1
ATOM 853 C C . GLY A 1 118 ? -3.895 -14.958 -6.509 1.00 98.44 118 GLY A C 1
ATOM 854 O O . GLY A 1 118 ? -4.132 -14.237 -7.472 1.00 98.44 118 GLY A O 1
ATOM 855 N N . LEU A 1 119 ? -2.653 -15.135 -6.052 1.00 98.50 119 LEU A N 1
ATOM 856 C CA . LEU A 1 119 ? -1.472 -14.479 -6.622 1.00 98.50 119 LEU A CA 1
ATOM 857 C C . LEU A 1 119 ? -1.241 -14.883 -8.082 1.00 98.50 119 LEU A C 1
ATOM 859 O O . LEU A 1 119 ? -0.985 -14.030 -8.926 1.00 98.50 119 LEU A O 1
ATOM 863 N N . ALA A 1 120 ? -1.404 -16.165 -8.418 1.00 98.62 120 ALA A N 1
ATOM 864 C CA . ALA A 1 120 ? -1.314 -16.609 -9.806 1.00 98.62 120 ALA A CA 1
ATOM 865 C C . ALA A 1 120 ? -2.402 -15.972 -10.691 1.00 98.62 120 ALA A C 1
ATOM 867 O O . ALA A 1 120 ? -2.143 -15.658 -11.850 1.00 98.62 120 ALA A O 1
ATOM 868 N N . ALA A 1 121 ? -3.616 -15.775 -10.167 1.00 98.56 121 ALA A N 1
ATOM 869 C CA . ALA A 1 121 ? -4.672 -15.052 -10.872 1.00 98.56 121 ALA A CA 1
ATOM 870 C C . ALA A 1 121 ? -4.358 -13.555 -11.000 1.00 98.56 121 ALA A C 1
ATOM 872 O O . ALA A 1 121 ? -4.595 -12.978 -12.059 1.00 98.56 121 ALA A O 1
ATOM 873 N N . LEU A 1 122 ? -3.790 -12.940 -9.961 1.00 98.50 122 LEU A N 1
ATOM 874 C CA . LEU A 1 122 ? -3.340 -11.552 -9.994 1.00 98.50 122 LEU A CA 1
ATOM 875 C C . LEU A 1 122 ? -2.293 -11.346 -11.095 1.00 98.50 122 LEU A C 1
ATOM 877 O O . LEU A 1 122 ? -2.480 -10.483 -11.938 1.00 98.50 122 LEU A O 1
ATOM 881 N N . HIS A 1 123 ? -1.259 -12.191 -11.163 1.00 98.06 123 HIS A N 1
ATOM 882 C CA . HIS A 1 123 ? -0.202 -12.095 -12.181 1.00 98.06 123 HIS A CA 1
ATOM 883 C C . HIS A 1 123 ? -0.695 -12.282 -13.625 1.00 98.06 123 HIS A C 1
ATOM 885 O O . HIS A 1 123 ? 0.003 -11.903 -14.560 1.00 98.06 123 HIS A O 1
ATOM 891 N N . ARG A 1 124 ? -1.887 -12.858 -13.829 1.00 97.88 124 ARG A N 1
ATOM 892 C CA . ARG A 1 124 ? -2.519 -12.950 -15.154 1.00 97.88 124 ARG A CA 1
ATOM 893 C C . ARG A 1 124 ? -3.227 -11.660 -15.587 1.00 97.88 124 ARG A C 1
ATOM 895 O O . ARG A 1 124 ? -3.662 -11.588 -16.730 1.00 97.88 124 ARG A O 1
ATOM 902 N N . HIS A 1 125 ? -3.337 -10.655 -14.717 1.00 96.94 125 HIS A N 1
ATOM 903 C CA . HIS A 1 125 ? -3.759 -9.308 -15.100 1.00 96.94 125 HIS A CA 1
ATOM 904 C C . HIS A 1 125 ? -2.555 -8.576 -15.699 1.00 96.94 125 HIS A C 1
ATOM 906 O O . HIS A 1 125 ?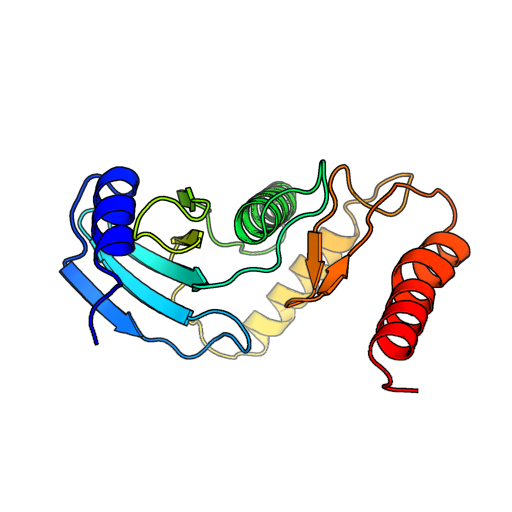 -1.716 -8.039 -14.980 1.00 96.94 125 HIS A O 1
ATOM 912 N N . THR A 1 126 ? -2.437 -8.625 -17.024 1.00 95.81 126 THR A N 1
ATOM 913 C CA . THR A 1 126 ? -1.263 -8.135 -17.758 1.00 95.81 126 THR A CA 1
ATOM 914 C C . THR A 1 126 ? -1.468 -6.734 -18.332 1.00 95.81 126 THR A C 1
ATOM 916 O O . THR A 1 126 ? -2.593 -6.337 -18.628 1.00 95.81 126 THR A O 1
ATOM 919 N N . ALA A 1 127 ? -0.364 -6.031 -18.584 1.00 95.38 127 ALA A N 1
ATOM 920 C CA . ALA A 1 127 ? -0.309 -4.787 -19.350 1.00 95.38 127 ALA A CA 1
ATOM 921 C C . ALA A 1 127 ? 0.717 -4.918 -20.489 1.00 95.38 127 ALA A C 1
ATOM 923 O O . ALA A 1 127 ? 1.601 -5.771 -20.429 1.00 95.38 127 ALA A O 1
ATOM 924 N N . ALA A 1 128 ? 0.598 -4.079 -21.522 1.00 96.88 128 ALA A N 1
ATOM 925 C CA . ALA A 1 128 ? 1.533 -4.067 -22.654 1.00 96.88 128 ALA A CA 1
ATOM 926 C C . ALA A 1 128 ? 2.900 -3.446 -22.309 1.00 96.88 128 ALA A C 1
ATOM 928 O O . ALA A 1 128 ? 3.872 -3.658 -23.025 1.00 96.88 128 ALA A O 1
ATOM 929 N N . VAL A 1 129 ? 2.964 -2.685 -21.215 1.00 97.88 129 VAL A N 1
ATOM 930 C CA . VAL A 1 129 ? 4.155 -1.974 -20.744 1.00 97.88 129 VAL A CA 1
ATOM 931 C C . VAL A 1 129 ? 4.413 -2.294 -19.276 1.00 97.88 129 VAL A C 1
ATOM 933 O O . VAL A 1 129 ? 3.490 -2.592 -18.514 1.00 97.88 129 VAL A O 1
ATOM 936 N N . TYR A 1 130 ? 5.673 -2.201 -18.873 1.00 98.31 130 TYR A N 1
ATOM 937 C CA . TYR A 1 130 ? 6.106 -2.251 -17.482 1.00 98.31 130 TYR A CA 1
ATOM 938 C C . TYR A 1 130 ? 6.009 -0.864 -16.853 1.00 98.31 130 TYR A C 1
ATOM 940 O O . TYR A 1 130 ? 6.203 0.133 -17.540 1.00 98.31 130 TYR A O 1
ATOM 948 N N . GLY A 1 131 ? 5.740 -0.801 -15.548 1.00 97.38 131 GLY A N 1
ATOM 949 C CA . GLY A 1 131 ? 5.525 0.454 -14.825 1.00 97.38 131 GLY A CA 1
ATOM 950 C C . GLY A 1 131 ? 4.062 0.677 -14.446 1.00 97.38 131 GLY A C 1
ATOM 951 O O . GLY A 1 131 ? 3.254 -0.248 -14.462 1.00 97.38 131 GLY A O 1
ATOM 952 N N . LEU A 1 132 ? 3.745 1.908 -14.054 1.00 97.06 132 LEU A N 1
ATOM 953 C CA . LEU A 1 132 ? 2.430 2.367 -13.602 1.00 97.06 132 LEU A CA 1
ATOM 954 C C . LEU A 1 132 ? 2.189 3.786 -14.128 1.00 97.06 132 LEU A C 1
ATOM 956 O O . LEU A 1 132 ? 3.102 4.453 -14.606 1.00 97.06 132 LEU A O 1
ATOM 960 N N . ASP A 1 133 ? 0.957 4.264 -14.008 1.00 95.81 133 ASP A N 1
ATOM 961 C CA . ASP A 1 133 ? 0.576 5.651 -14.297 1.00 95.81 133 ASP A CA 1
ATOM 962 C C . ASP A 1 133 ? 1.047 6.651 -13.221 1.00 95.81 133 ASP A C 1
ATOM 964 O O . ASP A 1 133 ? 0.905 7.861 -13.387 1.00 95.81 133 ASP A O 1
ATOM 968 N N . HIS A 1 134 ? 1.614 6.163 -12.114 1.00 96.00 134 HIS A N 1
ATOM 969 C CA . HIS A 1 134 ? 2.181 6.977 -11.046 1.00 96.00 134 HIS A CA 1
ATOM 970 C C . HIS A 1 134 ? 3.428 6.332 -10.432 1.00 96.00 134 HIS A C 1
ATOM 972 O O . HIS A 1 134 ? 3.561 5.108 -10.324 1.00 96.00 134 HIS A O 1
ATOM 978 N N . HIS A 1 135 ? 4.347 7.176 -9.972 1.00 97.31 135 HIS A N 1
ATOM 979 C CA . HIS A 1 135 ? 5.465 6.741 -9.145 1.00 97.31 135 HIS A CA 1
ATOM 980 C C . HIS A 1 135 ? 4.988 6.335 -7.748 1.00 97.31 135 HIS A C 1
ATOM 982 O O . HIS A 1 135 ? 3.932 6.766 -7.287 1.00 97.31 135 HIS A O 1
ATOM 988 N N . ASN A 1 136 ? 5.765 5.505 -7.062 1.00 96.69 136 ASN A N 1
ATOM 989 C CA . ASN A 1 136 ? 5.443 5.083 -5.702 1.00 96.69 136 ASN A CA 1
ATOM 990 C C . ASN A 1 136 ? 6.716 4.871 -4.876 1.00 96.69 136 ASN A C 1
ATOM 992 O O . ASN A 1 136 ? 7.763 5.445 -5.174 1.00 96.69 136 ASN A O 1
ATOM 996 N N . TYR A 1 137 ? 6.615 4.090 -3.8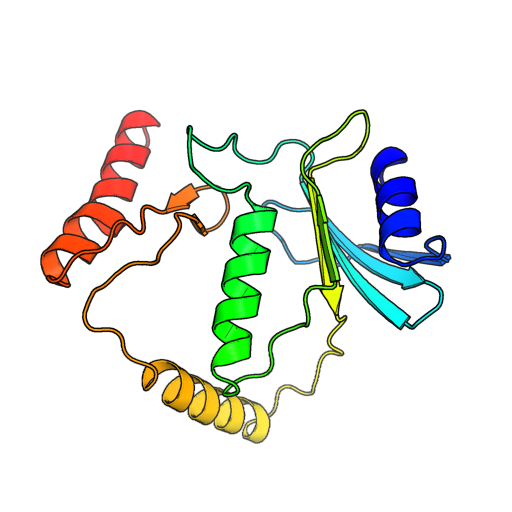03 1.00 94.94 137 TYR A N 1
ATOM 997 C CA . TYR A 1 137 ? 7.688 3.888 -2.842 1.00 94.94 137 TYR A CA 1
ATOM 998 C C . TYR A 1 137 ? 7.840 2.403 -2.508 1.00 94.94 137 TYR A C 1
ATOM 1000 O O . TYR A 1 137 ? 6.854 1.673 -2.415 1.00 94.94 137 TYR A O 1
ATOM 1008 N N . CYS A 1 138 ? 9.080 1.969 -2.290 1.00 92.38 138 CYS A N 1
ATOM 1009 C CA . CYS A 1 138 ? 9.413 0.683 -1.685 1.00 92.38 138 CYS A CA 1
ATOM 1010 C C . CYS A 1 138 ? 10.057 0.959 -0.322 1.00 92.38 138 CYS A C 1
ATOM 1012 O O . CYS A 1 138 ? 11.227 1.343 -0.234 1.00 92.38 138 CYS A O 1
ATOM 1014 N N . GLY A 1 139 ? 9.266 0.845 0.746 1.00 88.44 139 GLY A N 1
ATOM 1015 C CA . GLY A 1 139 ? 9.636 1.420 2.038 1.00 88.44 139 GLY A CA 1
ATOM 1016 C C . GLY A 1 139 ? 9.741 2.947 1.933 1.00 88.44 139 GLY A C 1
ATOM 1017 O O . GLY A 1 139 ? 8.838 3.592 1.412 1.00 88.44 139 GLY A O 1
ATOM 1018 N N . ALA A 1 140 ? 10.850 3.526 2.400 1.00 87.62 140 ALA A N 1
ATOM 1019 C CA . ALA A 1 140 ? 11.118 4.964 2.270 1.00 87.62 140 ALA A CA 1
ATOM 1020 C C . ALA A 1 140 ? 11.779 5.349 0.931 1.00 87.62 140 ALA A C 1
ATOM 1022 O O . ALA A 1 140 ? 12.057 6.525 0.687 1.00 87.62 140 ALA A O 1
ATOM 1023 N N . THR A 1 141 ? 12.083 4.371 0.075 1.00 91.19 141 THR A N 1
ATOM 1024 C CA . THR A 1 141 ? 12.833 4.604 -1.158 1.00 91.19 141 THR A CA 1
ATOM 1025 C C . THR A 1 141 ? 11.883 4.915 -2.316 1.00 91.19 141 THR A C 1
ATOM 1027 O O . THR A 1 141 ? 10.977 4.115 -2.563 1.00 91.19 141 THR A O 1
ATOM 1030 N N . PRO A 1 142 ? 12.073 6.032 -3.046 1.00 93.12 142 PRO A N 1
ATOM 1031 C CA . PRO A 1 142 ? 11.290 6.332 -4.242 1.00 93.12 142 PRO A CA 1
ATOM 1032 C C . PRO A 1 142 ? 11.441 5.225 -5.291 1.00 93.12 142 PRO A C 1
ATOM 1034 O O . PRO A 1 142 ? 12.527 4.673 -5.458 1.00 93.12 142 PRO A O 1
ATOM 1037 N N . GLN A 1 143 ? 10.366 4.910 -6.003 1.00 95.31 143 GLN A N 1
ATOM 1038 C CA . GLN A 1 143 ? 10.351 3.923 -7.072 1.00 95.31 143 GLN A CA 1
ATOM 1039 C C . GLN A 1 143 ? 9.773 4.548 -8.344 1.00 95.31 143 GLN 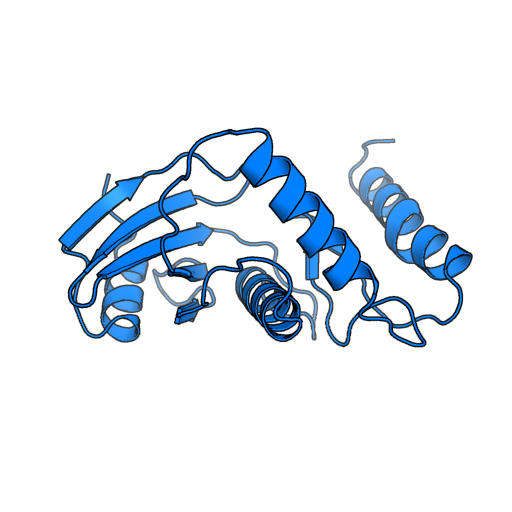A C 1
ATOM 1041 O O . GLN A 1 143 ? 8.586 4.873 -8.428 1.00 95.31 143 GLN A O 1
ATOM 1046 N N . ASP A 1 144 ? 10.643 4.708 -9.341 1.00 95.56 144 ASP A N 1
ATOM 1047 C CA . ASP A 1 144 ? 10.261 5.195 -10.660 1.00 95.56 144 ASP A CA 1
ATOM 1048 C C . ASP A 1 144 ? 9.443 4.124 -11.402 1.00 95.56 144 ASP A C 1
ATOM 1050 O O . ASP A 1 144 ? 9.871 2.977 -11.539 1.00 95.56 144 ASP A O 1
ATOM 1054 N N . ASN A 1 145 ? 8.252 4.495 -11.870 1.00 97.38 145 ASN A N 1
ATOM 1055 C CA . ASN A 1 145 ? 7.338 3.624 -12.597 1.00 97.38 145 ASN A CA 1
ATOM 1056 C C . ASN A 1 145 ? 7.032 4.153 -13.998 1.00 97.38 145 ASN A C 1
ATOM 1058 O O . ASN A 1 145 ? 6.060 3.698 -14.597 1.00 97.38 145 ASN A O 1
ATOM 1062 N N . THR A 1 146 ? 7.844 5.082 -14.517 1.00 97.19 146 THR A N 1
ATOM 1063 C CA . THR A 1 146 ? 7.742 5.549 -15.901 1.00 97.19 146 THR A CA 1
ATOM 1064 C C . THR A 1 146 ? 7.650 4.347 -16.828 1.00 97.19 146 THR A C 1
ATOM 1066 O O . THR A 1 146 ? 8.479 3.434 -16.749 1.00 97.19 146 THR A O 1
ATOM 1069 N N . GLN A 1 147 ? 6.616 4.344 -17.667 1.00 97.81 147 GLN A N 1
ATOM 1070 C CA . GLN A 1 147 ? 6.285 3.191 -18.486 1.00 97.81 147 GLN A CA 1
ATOM 1071 C C . GLN A 1 147 ? 7.400 2.869 -19.487 1.00 97.81 147 GLN A C 1
ATOM 1073 O O . GLN A 1 147 ? 8.047 3.767 -20.027 1.00 97.81 147 GLN A O 1
ATOM 1078 N N . CYS A 1 148 ? 7.628 1.579 -19.716 1.00 98.12 148 CYS A N 1
ATOM 1079 C CA . CYS A 1 148 ? 8.653 1.074 -20.624 1.00 98.12 148 CYS A CA 1
ATOM 1080 C C . CYS A 1 148 ? 8.193 -0.255 -21.237 1.00 98.12 148 CYS A C 1
ATOM 1082 O O . CYS A 1 148 ? 7.618 -1.091 -20.544 1.00 98.12 148 CYS A O 1
ATOM 1084 N N . GLU A 1 149 ? 8.451 -0.472 -22.524 1.00 97.75 149 GLU A N 1
ATOM 1085 C CA . GLU A 1 149 ? 8.092 -1.716 -23.227 1.00 97.75 149 GLU A CA 1
ATOM 1086 C C . GLU A 1 149 ? 9.093 -2.855 -22.974 1.00 97.75 149 GLU A C 1
ATOM 1088 O O . GLU A 1 149 ? 8.750 -4.029 -23.095 1.00 97.75 149 GLU A O 1
ATOM 1093 N N . SER A 1 150 ? 10.334 -2.533 -22.598 1.00 98.31 150 SER A N 1
ATOM 1094 C CA . SER A 1 150 ? 11.400 -3.511 -22.375 1.00 98.31 150 SER A CA 1
ATOM 1095 C C . SER A 1 150 ? 11.556 -3.834 -20.894 1.00 98.31 150 SER A C 1
ATOM 1097 O O . SER A 1 150 ? 11.919 -2.976 -20.090 1.00 98.31 150 SER A O 1
ATOM 1099 N N . TRP A 1 151 ? 11.361 -5.103 -20.522 1.00 98.00 151 TRP A N 1
ATOM 1100 C CA . TRP A 1 151 ? 11.579 -5.546 -19.141 1.00 98.00 151 TRP A CA 1
ATOM 1101 C C . TRP A 1 151 ? 13.022 -5.330 -18.695 1.00 98.00 151 TRP A C 1
ATOM 1103 O O . TRP A 1 151 ? 13.274 -4.910 -17.569 1.00 98.00 151 TRP A O 1
ATOM 1113 N N . VAL A 1 152 ? 13.969 -5.633 -19.585 1.00 98.44 152 VAL A N 1
ATOM 1114 C CA . VAL A 1 152 ? 15.401 -5.554 -19.287 1.00 98.44 152 VAL A CA 1
ATOM 1115 C C . VAL A 1 152 ? 15.799 -4.109 -19.004 1.00 98.44 152 VAL A C 1
ATOM 1117 O O . VAL A 1 152 ? 16.504 -3.863 -18.029 1.00 98.44 152 VAL A O 1
ATOM 1120 N N . GLU A 1 153 ? 15.297 -3.158 -19.793 1.00 98.31 153 GLU A N 1
ATOM 1121 C CA . GLU A 1 153 ? 15.527 -1.729 -19.560 1.00 98.31 153 GLU A CA 1
ATOM 1122 C C . GLU A 1 153 ? 14.817 -1.257 -18.285 1.00 98.31 153 GLU A C 1
ATOM 1124 O O . GLU A 1 153 ? 15.440 -0.662 -17.407 1.00 98.31 153 GLU A O 1
ATOM 1129 N N . PHE A 1 154 ? 13.527 -1.573 -18.127 1.00 98.44 154 PHE A N 1
ATOM 1130 C CA . PHE A 1 154 ? 12.752 -1.176 -16.953 1.00 98.44 154 PHE A CA 1
ATOM 1131 C C . PHE A 1 154 ? 13.405 -1.653 -15.652 1.00 98.44 154 PHE A C 1
ATOM 1133 O O . PHE A 1 154 ? 13.633 -0.869 -14.731 1.00 98.44 154 PHE A O 1
ATOM 1140 N N . TYR A 1 155 ? 13.736 -2.939 -15.572 1.00 98.44 155 TYR A N 1
ATOM 1141 C CA . TYR A 1 155 ? 14.334 -3.521 -14.380 1.00 98.44 155 TYR A CA 1
ATOM 1142 C C . TYR A 1 155 ? 15.793 -3.078 -14.198 1.00 98.44 155 TYR A C 1
ATOM 1144 O O . TYR A 1 155 ? 16.204 -2.740 -13.085 1.00 98.44 155 TYR A O 1
ATOM 1152 N N . GLY A 1 156 ? 16.568 -3.031 -15.283 1.00 98.19 156 GLY A N 1
ATOM 1153 C CA . GLY A 1 156 ? 17.967 -2.615 -15.262 1.00 98.19 156 GLY A CA 1
ATOM 1154 C C . GLY A 1 156 ? 18.142 -1.175 -14.791 1.00 98.19 156 GLY A C 1
ATOM 1155 O O . GLY A 1 156 ? 18.927 -0.923 -13.882 1.00 98.19 156 GLY A O 1
ATOM 1156 N N . GLU A 1 157 ? 17.374 -0.236 -15.338 1.00 97.62 157 GLU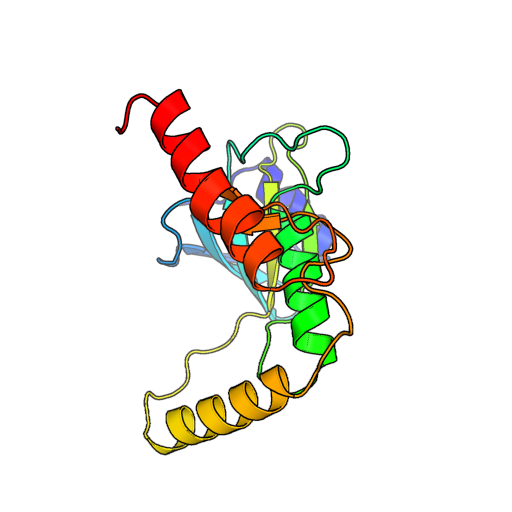 A N 1
ATOM 1157 C CA . GLU A 1 157 ? 17.531 1.192 -15.053 1.00 97.62 157 GLU A CA 1
ATOM 1158 C C . GLU A 1 157 ? 16.700 1.640 -13.847 1.00 97.62 157 GLU A C 1
ATOM 1160 O O . GLU A 1 157 ? 17.219 2.259 -12.917 1.00 97.62 157 GLU A O 1
ATOM 1165 N N . ARG A 1 158 ? 15.407 1.291 -13.820 1.00 97.12 158 ARG A N 1
ATOM 1166 C CA . ARG A 1 158 ? 14.429 1.839 -12.859 1.00 97.12 158 ARG A CA 1
ATOM 1167 C C . ARG A 1 158 ? 14.280 0.990 -11.597 1.00 97.12 158 ARG A C 1
ATOM 1169 O O . ARG A 1 158 ? 13.533 1.361 -10.689 1.00 97.12 158 ARG A O 1
ATOM 1176 N N . ARG A 1 159 ? 14.959 -0.159 -11.509 1.00 97.38 159 ARG A N 1
ATOM 1177 C CA . ARG A 1 159 ? 15.089 -0.935 -10.264 1.00 97.38 159 ARG A CA 1
ATOM 1178 C C . ARG A 1 159 ? 16.543 -0.993 -9.830 1.00 97.38 159 ARG A C 1
ATOM 1180 O O . ARG A 1 159 ? 16.915 -0.279 -8.901 1.00 97.38 159 ARG A O 1
ATOM 1187 N N . LEU A 1 160 ? 17.366 -1.791 -10.504 1.00 97.50 160 LEU A N 1
ATOM 1188 C CA . LEU A 1 160 ? 18.747 -2.023 -10.077 1.00 97.50 160 LEU A CA 1
ATOM 1189 C C . LEU A 1 160 ? 19.590 -0.744 -10.161 1.00 97.50 160 LEU A C 1
ATOM 1191 O O . LEU A 1 160 ? 20.148 -0.311 -9.155 1.00 97.50 160 LEU A O 1
ATOM 1195 N N . GLY A 1 161 ? 19.624 -0.099 -11.329 1.00 96.69 161 GLY A N 1
ATOM 1196 C CA . GLY A 1 161 ? 20.386 1.124 -11.581 1.00 96.69 161 GLY A CA 1
ATOM 1197 C C . GLY A 1 161 ? 20.000 2.266 -10.645 1.00 96.69 161 GLY A C 1
ATOM 1198 O O . GLY A 1 161 ? 20.874 2.911 -10.067 1.00 96.69 161 GLY A O 1
ATOM 1199 N N . PHE A 1 162 ? 18.699 2.462 -10.410 1.00 95.06 162 PHE A N 1
ATOM 1200 C CA . PHE A 1 162 ? 18.208 3.445 -9.447 1.00 95.06 162 PHE A CA 1
ATOM 1201 C C . PHE A 1 162 ? 18.748 3.198 -8.030 1.00 95.06 162 PHE A C 1
ATOM 1203 O O . PHE A 1 162 ? 19.264 4.125 -7.403 1.00 95.06 162 PHE A O 1
ATOM 1210 N N . GLN A 1 163 ? 18.662 1.962 -7.522 1.00 94.88 163 GLN A N 1
ATOM 1211 C CA . GLN A 1 163 ? 19.159 1.631 -6.180 1.00 94.88 163 GLN A CA 1
ATOM 1212 C C . GLN A 1 163 ? 20.678 1.797 -6.082 1.00 94.88 163 GLN A C 1
ATOM 1214 O O . GLN A 1 163 ? 21.166 2.342 -5.093 1.00 94.88 163 GLN A O 1
ATOM 1219 N N . LEU A 1 164 ? 21.418 1.400 -7.120 1.00 96.38 164 LEU A N 1
ATOM 1220 C CA . LEU A 1 164 ? 22.868 1.580 -7.196 1.00 96.38 164 LEU A CA 1
ATOM 1221 C C . LEU A 1 164 ? 23.250 3.067 -7.145 1.00 96.38 164 LEU A C 1
ATOM 1223 O O . LEU A 1 164 ? 24.066 3.476 -6.320 1.00 96.38 164 LEU A O 1
ATOM 1227 N N . ALA A 1 165 ? 22.606 3.904 -7.960 1.00 94.81 165 ALA A N 1
ATOM 1228 C CA . ALA A 1 165 ? 22.844 5.344 -7.958 1.00 94.81 165 ALA A CA 1
ATOM 1229 C C . ALA A 1 165 ? 22.467 5.993 -6.616 1.00 94.81 165 ALA A C 1
ATOM 1231 O O . ALA A 1 165 ? 23.165 6.890 -6.139 1.00 94.81 165 ALA A O 1
ATOM 1232 N N . LEU A 1 166 ? 21.376 5.546 -5.988 1.00 92.44 166 LEU A N 1
ATOM 1233 C CA . LEU A 1 166 ? 20.963 6.030 -4.674 1.00 92.44 166 LEU A CA 1
ATOM 1234 C C . LEU A 1 166 ? 21.968 5.647 -3.580 1.00 92.44 166 LEU A C 1
ATOM 1236 O O . LEU A 1 166 ? 22.301 6.491 -2.748 1.00 92.44 166 LEU A O 1
ATOM 1240 N N . ALA A 1 167 ? 22.464 4.408 -3.588 1.00 93.88 167 ALA A N 1
ATOM 1241 C CA . ALA A 1 167 ? 23.489 3.940 -2.662 1.00 93.88 167 ALA A CA 1
ATOM 1242 C C . ALA A 1 167 ? 24.794 4.737 -2.822 1.00 93.88 167 ALA A C 1
ATOM 1244 O O . ALA A 1 167 ? 25.324 5.226 -1.826 1.00 93.88 167 ALA A O 1
ATOM 1245 N N . ALA A 1 168 ? 25.242 4.975 -4.061 1.00 95.56 168 ALA A N 1
ATOM 1246 C CA . ALA A 1 168 ? 26.413 5.806 -4.350 1.00 95.56 168 ALA A CA 1
ATOM 1247 C C . ALA A 1 168 ? 26.261 7.232 -3.792 1.00 95.56 168 ALA A C 1
ATOM 1249 O O . ALA A 1 168 ? 27.130 7.723 -3.077 1.00 95.56 168 ALA A O 1
ATOM 1250 N N . ARG A 1 169 ? 25.115 7.886 -4.046 1.00 93.62 169 ARG A N 1
ATOM 1251 C CA . ARG A 1 169 ? 24.817 9.241 -3.531 1.00 93.62 169 ARG A CA 1
ATOM 1252 C C . ARG A 1 169 ? 24.785 9.311 -2.004 1.00 93.62 169 ARG A C 1
ATOM 1254 O O . ARG A 1 169 ? 24.999 10.380 -1.445 1.00 93.62 169 ARG A O 1
ATOM 1261 N N . ARG A 1 170 ? 24.481 8.195 -1.339 1.00 92.31 170 ARG A N 1
ATOM 1262 C CA . ARG A 1 170 ? 24.462 8.070 0.125 1.00 92.31 170 ARG A CA 1
ATOM 1263 C C . ARG A 1 170 ? 25.796 7.595 0.712 1.00 92.31 170 ARG A C 1
ATOM 1265 O O . ARG A 1 170 ? 25.880 7.475 1.928 1.00 92.31 170 ARG A O 1
ATOM 1272 N N . GLY A 1 171 ? 26.813 7.337 -0.116 1.00 93.75 171 GLY A N 1
ATOM 1273 C CA . GLY A 1 171 ? 28.122 6.850 0.332 1.00 93.75 171 GLY A CA 1
ATOM 1274 C C . GLY A 1 171 ? 28.105 5.409 0.853 1.00 93.75 171 GLY A C 1
ATOM 1275 O O . GLY A 1 171 ? 28.840 5.092 1.780 1.00 93.75 171 GLY A O 1
ATOM 1276 N N . LEU A 1 172 ? 27.233 4.556 0.305 1.00 91.69 172 LEU A N 1
ATOM 1277 C CA . LEU A 1 172 ? 27.055 3.152 0.710 1.00 91.69 172 LEU A CA 1
ATOM 1278 C C . LEU A 1 172 ? 27.689 2.151 -0.277 1.00 91.69 172 LEU A C 1
ATOM 1280 O O . LEU A 1 172 ? 27.297 0.984 -0.296 1.00 91.69 172 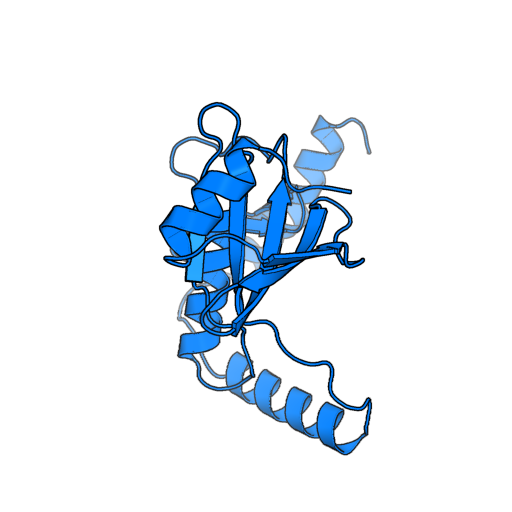LEU A O 1
ATOM 1284 N N . MET A 1 173 ? 28.604 2.619 -1.127 1.00 75.81 173 MET A N 1
ATOM 1285 C CA . MET A 1 173 ? 29.322 1.831 -2.135 1.00 75.81 173 MET A CA 1
ATOM 1286 C C . MET A 1 173 ? 30.821 1.852 -1.892 1.00 75.81 173 MET A C 1
ATOM 1288 O O . MET A 1 173 ? 31.306 2.899 -1.407 1.00 75.81 173 MET A O 1
#

Sequence (173 aa):
MTLPSGLAAALEMLLGAPPRQVQLVSGGDISQAARVEAAGGTFLVKWHAHPPRPAPGWPGMFEAEARGLQLLASAKTVRVPAVLGFGEPAGNSPAFIAMEWIERGTDSQRAAAALGKGLAALHRHTAAVYGLDHHNYCGATPQDNTQCESWVEFYGERRLGFQLALAARRGLM

pLDDT: mean 93.96, std 6.6, range [54.91, 98.62]

Radius of gyration: 18.21 Å; chains: 1; bounding box: 48×47×47 Å

Foldseek 3Di:
DDDQPQAQVVVCVLVVWGFDDWDWDDDAPAWTWIFTDTPPGIKIKIFHQDAQDDDVQADGAVRQVQVVLVVLVVLVLDDGWAWSDWDPDDDRDTTMTITDDDDDDDPDPVVVVSVVRSVVSSVVPDDQWFFDPHWHDDRRHTFDRPTDNDPCCCCVCRPPVSVVVVCVVVVND